Protein AF-A0A5M6IXS9-F1 (afdb_monomer_lite)

Foldseek 3Di:
DAQDDLVSVVVVLVVVVVVDDDDLVRSLVVSCVVVVPDPCQCCDCDPVNPHHPSSVSNVVPDDD

Secondary structure (DSSP, 8-state):
-PPP-HHHHHHHHHHHHHHS---HHHHHHHHHHHTT--HHHHHPBPTTSSSBHHHHHHGGGS--

Structure (mmCIF, N/CA/C/O backbone):
data_AF-A0A5M6IXS9-F1
#
_entry.id   AF-A0A5M6IXS9-F1
#
loop_
_atom_site.group_PDB
_atom_site.id
_atom_site.type_symbol
_atom_site.label_atom_id
_atom_site.label_alt_id
_atom_site.label_comp_id
_atom_site.label_asym_id
_atom_site.label_entity_id
_atom_site.label_seq_id
_atom_site.pdbx_PDB_ins_code
_atom_site.Cartn_x
_atom_site.Cartn_y
_atom_site.Cartn_z
_atom_site.occupancy
_atom_site.B_iso_or_equiv
_atom_site.auth_seq_id
_atom_site.auth_comp_id
_atom_site.auth_asym_id
_atom_site.auth_atom_id
_atom_site.pdbx_PDB_model_num
ATOM 1 N N . MET A 1 1 ? 7.049 -8.634 -12.553 1.00 56.50 1 MET A N 1
ATOM 2 C CA . MET A 1 1 ? 5.649 -8.937 -12.904 1.00 56.50 1 MET A CA 1
ATOM 3 C C . MET A 1 1 ? 4.980 -7.622 -13.289 1.00 56.50 1 MET A C 1
ATOM 5 O O . MET A 1 1 ? 5.670 -6.618 -13.433 1.00 56.50 1 MET A O 1
ATOM 9 N N . SER A 1 2 ? 3.685 -7.618 -13.580 1.00 84.19 2 SER A N 1
ATOM 10 C CA . SER A 1 2 ? 2.956 -6.370 -13.816 1.00 84.19 2 SER A CA 1
ATOM 11 C C . SER A 1 2 ? 2.497 -5.796 -12.480 1.00 84.19 2 SER A C 1
ATOM 13 O O . SER A 1 2 ? 2.085 -6.546 -11.600 1.00 84.19 2 SER A O 1
ATOM 15 N N . ILE A 1 3 ? 2.548 -4.471 -12.326 1.00 87.25 3 ILE A N 1
ATOM 16 C CA . ILE A 1 3 ? 2.038 -3.795 -11.126 1.00 87.25 3 ILE A CA 1
ATOM 17 C C . ILE A 1 3 ? 0.536 -4.119 -10.975 1.00 87.25 3 ILE A C 1
ATOM 19 O O . ILE A 1 3 ? -0.198 -3.901 -11.949 1.00 87.25 3 ILE A O 1
ATOM 23 N N . PRO A 1 4 ? 0.072 -4.570 -9.790 1.00 91.94 4 PRO A N 1
ATOM 24 C CA . PRO A 1 4 ? -1.305 -5.006 -9.548 1.00 91.94 4 PRO A CA 1
ATOM 25 C C . PRO A 1 4 ? -2.335 -3.954 -9.941 1.00 91.94 4 PRO A C 1
ATOM 27 O O . PRO A 1 4 ? -2.168 -2.772 -9.618 1.00 91.94 4 PRO A O 1
ATOM 30 N N . THR A 1 5 ? -3.379 -4.365 -10.655 1.00 92.38 5 THR A N 1
ATOM 31 C CA . THR A 1 5 ? -4.490 -3.494 -11.061 1.00 92.38 5 THR A CA 1
ATOM 32 C C . THR A 1 5 ? -5.345 -3.086 -9.858 1.00 92.38 5 THR A C 1
ATOM 34 O O . THR A 1 5 ? -5.115 -3.537 -8.739 1.00 92.38 5 THR A O 1
ATOM 37 N N . TYR A 1 6 ? -6.323 -2.199 -10.063 1.00 90.44 6 TYR A N 1
ATOM 38 C CA . TYR A 1 6 ? -7.254 -1.842 -8.989 1.00 90.44 6 TYR A CA 1
ATOM 39 C C . TYR A 1 6 ? -7.985 -3.074 -8.446 1.00 90.44 6 TYR A C 1
ATOM 41 O O . TYR A 1 6 ? -8.027 -3.249 -7.233 1.00 90.44 6 TYR A O 1
ATOM 49 N N . ASP A 1 7 ? -8.472 -3.954 -9.322 1.00 90.88 7 ASP A N 1
ATOM 50 C CA . ASP A 1 7 ? -9.226 -5.149 -8.926 1.00 90.88 7 ASP A CA 1
ATOM 51 C C . ASP A 1 7 ? -8.378 -6.111 -8.084 1.00 90.88 7 ASP A C 1
ATOM 53 O O . ASP A 1 7 ? -8.847 -6.624 -7.066 1.00 90.88 7 ASP A O 1
ATOM 57 N N . ASP A 1 8 ? -7.097 -6.263 -8.434 1.00 91.94 8 ASP A N 1
ATOM 58 C CA . ASP A 1 8 ? -6.138 -7.059 -7.658 1.00 91.94 8 ASP A CA 1
ATOM 59 C C . ASP A 1 8 ? -5.907 -6.482 -6.247 1.00 91.94 8 ASP A C 1
ATOM 61 O O . ASP A 1 8 ? -5.581 -7.214 -5.311 1.00 91.94 8 ASP A O 1
ATOM 65 N N . LEU A 1 9 ? -6.072 -5.164 -6.083 1.00 94.75 9 LEU A N 1
ATOM 66 C CA . LEU A 1 9 ? -5.808 -4.435 -4.841 1.00 94.75 9 LEU A CA 1
ATOM 67 C C . LEU A 1 9 ? -7.041 -4.273 -3.948 1.00 94.75 9 LEU A C 1
ATOM 69 O O . LEU A 1 9 ? -6.872 -4.112 -2.739 1.00 94.75 9 LEU A O 1
ATOM 73 N N . MET A 1 10 ? -8.258 -4.344 -4.494 1.00 92.62 10 MET A N 1
ATOM 74 C CA . MET A 1 10 ? -9.498 -4.102 -3.743 1.00 92.62 10 MET A CA 1
ATOM 75 C C . MET A 1 10 ? -9.590 -4.971 -2.483 1.00 92.62 10 MET A C 1
ATOM 77 O O . MET A 1 10 ? -9.699 -4.455 -1.371 1.00 92.62 10 MET A O 1
ATOM 81 N N . LEU A 1 11 ? -9.507 -6.297 -2.630 1.00 95.62 11 LEU A N 1
ATOM 82 C CA . LEU A 1 11 ? -9.677 -7.211 -1.499 1.00 95.62 11 LEU A CA 1
ATOM 83 C C . LEU A 1 11 ? -8.517 -7.149 -0.481 1.00 95.62 11 LEU A C 1
ATOM 85 O O . LEU A 1 11 ? -8.811 -7.064 0.716 1.00 95.62 11 LEU A O 1
ATOM 89 N N . PRO A 1 12 ? -7.228 -7.179 -0.883 1.00 95.69 12 PRO A N 1
ATOM 90 C CA . PRO A 1 12 ? -6.113 -7.058 0.061 1.00 95.69 12 PRO A CA 1
ATOM 91 C C . PRO A 1 12 ? -6.147 -5.760 0.874 1.00 95.69 12 PRO A C 1
ATOM 93 O O . PRO A 1 12 ? -5.951 -5.789 2.087 1.00 95.69 12 PRO A O 1
ATOM 96 N N . VAL A 1 13 ? -6.453 -4.631 0.226 1.00 96.62 13 VAL A N 1
ATOM 97 C CA . VAL A 1 13 ? -6.507 -3.322 0.888 1.00 96.62 13 VAL A CA 1
ATOM 98 C C . VAL A 1 13 ? -7.633 -3.276 1.923 1.00 96.62 13 VAL A C 1
ATOM 100 O O . VAL A 1 13 ? -7.382 -2.892 3.064 1.00 96.62 13 VAL A O 1
ATOM 103 N N . VAL A 1 14 ? -8.847 -3.729 1.579 1.00 95.94 14 VAL A N 1
ATOM 104 C CA . VAL A 1 14 ? -9.984 -3.746 2.524 1.00 95.94 14 VAL A CA 1
ATOM 105 C C . VAL A 1 14 ? -9.696 -4.628 3.737 1.00 95.94 14 VAL A C 1
ATOM 107 O O . VAL A 1 14 ? -10.006 -4.233 4.861 1.00 95.94 14 VAL A O 1
ATOM 110 N N . LYS A 1 15 ? -9.079 -5.800 3.534 1.00 96.94 15 LYS A N 1
ATOM 111 C CA . LYS A 1 15 ? -8.700 -6.697 4.637 1.00 96.94 15 LYS A CA 1
ATOM 112 C C . LYS A 1 15 ? -7.760 -6.009 5.622 1.00 96.94 15 LYS A C 1
ATOM 114 O O . LYS A 1 15 ? -8.037 -6.030 6.815 1.00 96.94 15 LYS A O 1
ATOM 119 N N . LEU A 1 16 ? -6.716 -5.342 5.126 1.00 96.75 16 LEU A N 1
ATOM 120 C CA . LEU A 1 16 ? -5.783 -4.602 5.978 1.00 96.75 16 LEU A CA 1
ATOM 121 C C . LEU A 1 16 ? -6.484 -3.452 6.710 1.00 96.75 16 LEU A C 1
ATOM 123 O O . LEU A 1 16 ? -6.302 -3.292 7.915 1.00 96.75 16 LEU A O 1
ATOM 127 N N . CYS A 1 17 ? -7.331 -2.682 6.022 1.00 95.56 17 CYS A N 1
ATOM 128 C CA . CYS A 1 17 ? -8.099 -1.596 6.638 1.00 95.56 17 CYS A CA 1
ATOM 129 C C . CYS A 1 17 ? -9.039 -2.069 7.762 1.00 95.56 17 CYS A C 1
ATOM 131 O O . CYS A 1 17 ? -9.324 -1.291 8.669 1.00 95.56 17 CYS A O 1
ATOM 133 N N . ALA A 1 18 ? -9.507 -3.320 7.728 1.00 96.25 18 ALA A N 1
ATOM 134 C CA . ALA A 1 18 ? -10.345 -3.890 8.781 1.00 96.25 18 ALA A CA 1
ATOM 135 C C . ALA A 1 18 ? -9.563 -4.261 10.057 1.00 96.25 18 ALA A C 1
ATOM 137 O O . ALA A 1 18 ? -10.163 -4.376 11.123 1.00 96.25 18 ALA A O 1
ATOM 138 N N . GLU A 1 19 ? -8.242 -4.446 9.973 1.00 96.19 19 GLU A N 1
ATOM 139 C CA . GLU A 1 19 ? -7.411 -4.823 11.126 1.00 96.19 19 GLU A CA 1
ATOM 140 C C . GLU A 1 19 ? -7.210 -3.658 12.098 1.00 96.19 19 GLU A C 1
ATOM 142 O O . GLU A 1 19 ? -7.232 -3.838 13.316 1.00 96.19 19 GLU A O 1
ATOM 147 N N . LYS A 1 20 ? -6.959 -2.464 11.552 1.00 94.88 20 LYS A N 1
ATOM 148 C CA . LYS A 1 20 ? -6.682 -1.233 12.299 1.00 94.88 20 LYS A CA 1
ATOM 149 C C . LYS A 1 20 ? -6.667 -0.025 11.367 1.00 94.88 20 LYS A C 1
ATOM 151 O O . LYS A 1 20 ? -6.638 -0.151 10.146 1.00 94.88 20 LYS A O 1
ATOM 156 N N . THR A 1 21 ? -6.559 1.162 11.953 1.00 94.81 21 THR A N 1
ATOM 157 C CA . THR A 1 21 ? -6.216 2.374 11.207 1.00 94.81 21 THR A CA 1
ATOM 158 C C . THR A 1 21 ? -4.753 2.330 10.762 1.00 94.81 21 THR A C 1
ATOM 160 O O . THR A 1 21 ? -3.850 2.165 11.584 1.00 94.81 21 THR A O 1
ATOM 163 N N . TRP A 1 22 ? -4.519 2.521 9.464 1.00 95.50 22 TRP A N 1
ATOM 164 C CA . TRP A 1 22 ? -3.188 2.615 8.862 1.00 95.50 22 TRP A CA 1
ATOM 165 C C . TRP A 1 22 ? -2.929 4.032 8.358 1.00 95.50 22 TRP A C 1
ATOM 167 O O . TRP A 1 22 ? -3.827 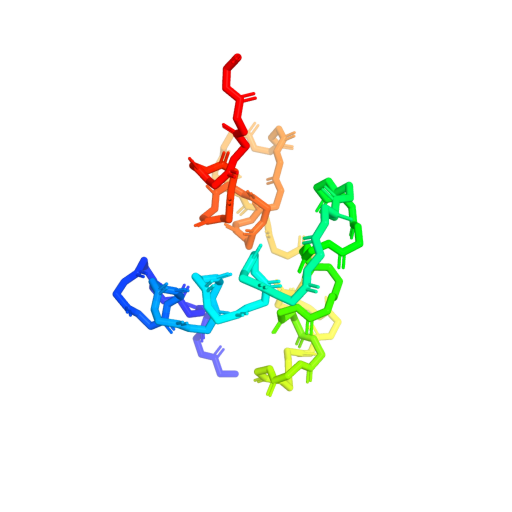4.680 7.814 1.00 95.50 22 TRP A O 1
ATOM 177 N N . THR A 1 23 ? -1.685 4.503 8.442 1.00 96.31 23 THR A N 1
ATOM 178 C CA . THR A 1 23 ? -1.274 5.627 7.592 1.00 96.31 23 THR A CA 1
ATOM 179 C C . THR A 1 23 ? -1.156 5.154 6.141 1.00 96.31 23 THR A C 1
ATOM 181 O O . THR A 1 23 ? -0.841 3.992 5.883 1.00 96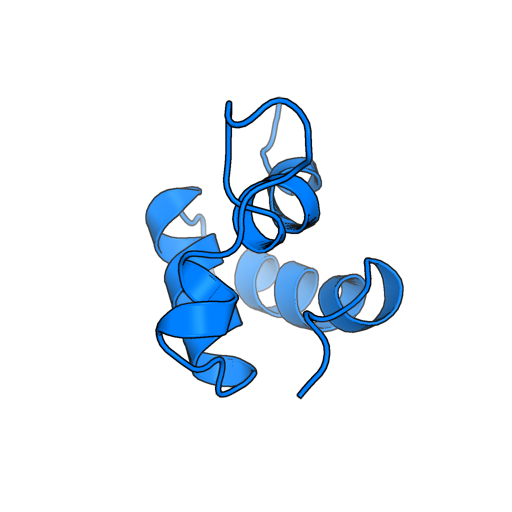.31 23 THR A O 1
ATOM 184 N N . MET A 1 24 ? -1.337 6.049 5.162 1.00 94.94 24 MET A N 1
ATOM 185 C CA . MET A 1 24 ? -1.178 5.659 3.750 1.00 94.94 24 MET A CA 1
ATOM 186 C C . MET A 1 24 ? 0.206 5.101 3.440 1.00 94.94 24 MET A C 1
ATOM 188 O O . MET A 1 24 ? 0.323 4.153 2.670 1.00 94.94 24 MET A O 1
ATOM 192 N N . ARG A 1 25 ? 1.255 5.642 4.067 1.00 95.94 25 ARG A N 1
ATOM 193 C CA . ARG A 1 25 ? 2.617 5.139 3.873 1.00 95.94 25 ARG A CA 1
A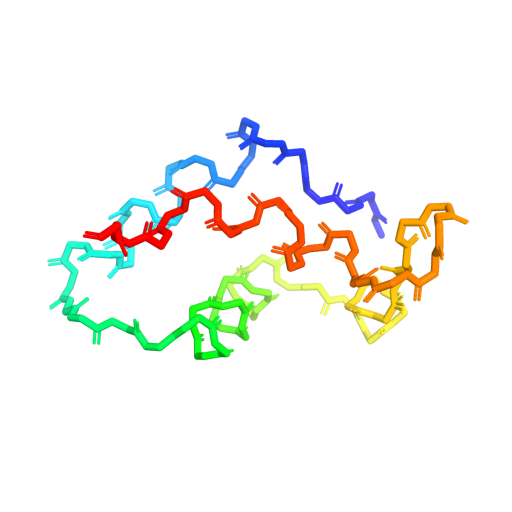TOM 194 C C . ARG A 1 25 ? 2.749 3.686 4.332 1.00 95.94 25 ARG A C 1
ATOM 196 O O . ARG A 1 25 ? 3.342 2.886 3.617 1.00 95.94 25 ARG A O 1
ATOM 203 N N . GLU A 1 26 ? 2.199 3.353 5.498 1.00 97.44 26 GLU A N 1
ATOM 204 C CA . GLU A 1 26 ? 2.247 1.987 6.025 1.00 97.44 26 GLU A CA 1
ATOM 205 C C . GLU A 1 26 ? 1.375 1.036 5.208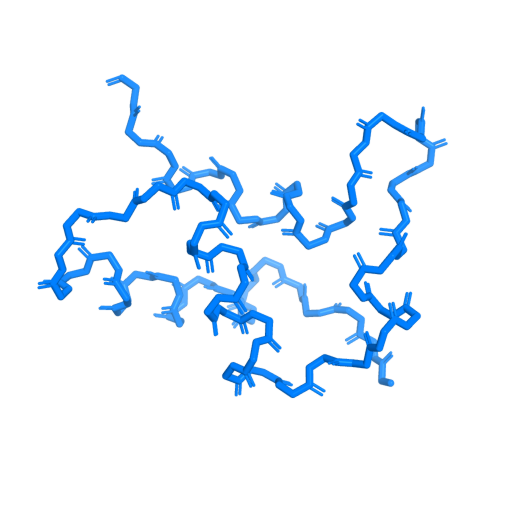 1.00 97.44 26 GLU A C 1
ATOM 207 O O . GLU A 1 26 ? 1.827 -0.057 4.893 1.00 97.44 26 GLU A O 1
ATOM 212 N N . LEU A 1 27 ? 0.166 1.456 4.818 1.00 97.06 27 LEU A N 1
ATOM 213 C CA . LEU A 1 27 ? -0.734 0.632 4.011 1.00 97.06 27 LEU A CA 1
ATOM 214 C C . LEU A 1 27 ? -0.108 0.286 2.653 1.00 97.06 27 LEU A C 1
ATOM 216 O O . LEU A 1 27 ? -0.094 -0.877 2.262 1.00 97.06 27 LEU A O 1
ATOM 220 N N . ILE A 1 28 ? 0.467 1.275 1.960 1.00 96.62 28 ILE A N 1
ATOM 221 C CA . ILE A 1 28 ? 1.150 1.066 0.675 1.00 96.62 28 ILE A CA 1
ATOM 222 C C . ILE A 1 28 ? 2.330 0.104 0.841 1.00 96.62 28 ILE A C 1
ATOM 224 O O . ILE A 1 28 ? 2.484 -0.806 0.026 1.00 96.62 28 ILE A O 1
ATOM 228 N N . ALA A 1 29 ? 3.150 0.285 1.882 1.00 97.06 29 ALA A N 1
ATOM 229 C CA . ALA A 1 29 ? 4.276 -0.604 2.153 1.00 97.06 29 ALA A CA 1
ATOM 230 C C . ALA A 1 29 ? 3.794 -2.036 2.429 1.00 97.06 29 ALA A C 1
ATOM 232 O O . ALA A 1 29 ? 4.224 -2.966 1.753 1.00 97.06 29 ALA A O 1
ATOM 233 N N . ARG A 1 30 ? 2.820 -2.191 3.331 1.00 97.56 30 ARG A N 1
ATOM 234 C CA . ARG A 1 30 ? 2.259 -3.482 3.735 1.00 97.56 30 ARG A CA 1
ATOM 235 C C . ARG A 1 30 ? 1.662 -4.253 2.559 1.00 97.56 30 ARG A C 1
ATOM 237 O O . ARG A 1 30 ? 1.993 -5.422 2.391 1.00 97.56 30 ARG A O 1
ATOM 244 N N . VAL A 1 31 ? 0.843 -3.596 1.735 1.00 96.19 31 VAL A N 1
ATOM 245 C CA . VAL A 1 31 ? 0.253 -4.186 0.519 1.00 96.19 31 VAL A CA 1
ATOM 246 C C . VAL A 1 31 ? 1.336 -4.569 -0.487 1.00 96.19 31 VAL A C 1
ATOM 248 O O . VAL A 1 31 ? 1.269 -5.633 -1.095 1.00 96.19 31 VAL A O 1
ATOM 251 N N . SER A 1 32 ? 2.352 -3.719 -0.659 1.00 96.38 32 SER A N 1
ATOM 252 C CA . SER A 1 32 ? 3.466 -4.015 -1.565 1.00 96.38 32 SER A CA 1
ATOM 253 C C . SER A 1 32 ? 4.262 -5.239 -1.112 1.00 96.38 32 SER A C 1
ATOM 255 O O . SER A 1 32 ? 4.731 -6.001 -1.954 1.00 96.38 32 SER A O 1
ATOM 257 N N . ASP A 1 33 ? 4.418 -5.417 0.200 1.00 96.88 33 ASP A N 1
ATOM 258 C CA . ASP A 1 33 ? 5.094 -6.570 0.794 1.00 96.88 33 ASP A CA 1
ATOM 259 C C . ASP A 1 33 ? 4.256 -7.848 0.655 1.00 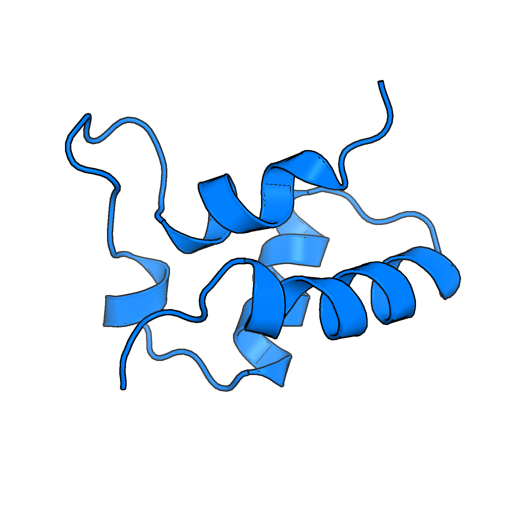96.88 33 ASP A C 1
ATOM 261 O O . ASP A 1 33 ? 4.789 -8.864 0.216 1.00 96.88 33 ASP A O 1
ATOM 265 N N . ASP A 1 34 ? 2.946 -7.789 0.934 1.00 95.31 34 ASP A N 1
ATOM 266 C CA . ASP A 1 34 ? 2.024 -8.930 0.772 1.00 95.31 34 ASP A CA 1
ATOM 267 C C . ASP A 1 34 ? 1.953 -9.443 -0.666 1.00 95.31 34 ASP A C 1
ATOM 269 O O . ASP A 1 34 ? 1.847 -10.646 -0.900 1.00 95.31 34 ASP A O 1
ATOM 273 N N . LEU A 1 35 ? 2.018 -8.531 -1.636 1.00 93.19 35 LEU A N 1
ATOM 274 C CA . LEU A 1 35 ? 1.977 -8.862 -3.059 1.00 93.19 35 LEU A CA 1
ATOM 275 C C . LEU A 1 35 ? 3.365 -9.165 -3.641 1.00 93.19 35 LEU A C 1
ATOM 277 O O . LEU A 1 35 ? 3.474 -9.457 -4.831 1.00 93.19 35 LEU A O 1
ATOM 281 N N . GLY A 1 36 ? 4.424 -9.100 -2.828 1.00 95.31 36 GLY A N 1
ATOM 282 C CA . GLY A 1 36 ? 5.782 -9.449 -3.242 1.00 95.31 36 GLY A CA 1
ATOM 283 C C . GLY A 1 36 ? 6.361 -8.532 -4.321 1.00 95.31 36 GLY A C 1
ATOM 284 O O . GLY A 1 36 ? 7.135 -8.995 -5.159 1.00 95.31 36 GLY A O 1
ATOM 285 N N . LEU A 1 37 ? 6.000 -7.242 -4.320 1.00 95.69 37 LEU A N 1
ATOM 286 C CA . LEU A 1 37 ? 6.486 -6.301 -5.330 1.00 95.69 37 LEU A CA 1
ATOM 287 C C . LEU A 1 37 ? 8.009 -6.149 -5.250 1.00 95.69 37 LEU A C 1
ATOM 289 O O . LEU A 1 37 ? 8.597 -6.033 -4.175 1.00 95.69 37 LEU A O 1
ATOM 293 N N . ALA A 1 38 ? 8.667 -6.093 -6.399 1.00 95.69 38 ALA A N 1
ATOM 294 C CA . ALA A 1 38 ? 10.080 -5.780 -6.521 1.00 95.69 38 ALA A CA 1
ATOM 295 C C . ALA A 1 38 ? 10.337 -4.276 -6.334 1.00 95.69 38 ALA A C 1
ATOM 297 O O . ALA A 1 38 ? 9.450 -3.433 -6.483 1.00 95.69 38 ALA A O 1
ATOM 298 N N . ALA A 1 39 ? 11.591 -3.908 -6.056 1.00 94.50 39 ALA A N 1
ATOM 299 C CA . ALA A 1 39 ? 11.985 -2.506 -5.888 1.00 94.50 39 ALA A CA 1
ATOM 300 C C . ALA A 1 39 ? 11.644 -1.639 -7.117 1.00 94.50 39 ALA A C 1
ATOM 302 O O . ALA A 1 39 ? 11.141 -0.528 -6.966 1.00 94.50 39 ALA A O 1
ATOM 303 N N . VAL A 1 40 ? 11.848 -2.172 -8.327 1.00 95.00 40 VAL A N 1
ATOM 304 C CA . VAL A 1 40 ? 11.513 -1.480 -9.583 1.00 95.00 40 VAL A CA 1
ATOM 305 C C . VAL A 1 40 ? 10.007 -1.243 -9.737 1.00 95.00 40 VAL A C 1
ATOM 307 O O . VAL A 1 40 ? 9.596 -0.184 -10.200 1.00 95.00 40 VAL A O 1
ATOM 310 N N . GLU A 1 41 ? 9.173 -2.183 -9.288 1.00 95.25 41 GLU A N 1
ATOM 311 C CA . GLU A 1 41 ? 7.710 -2.067 -9.345 1.00 95.25 41 GLU A CA 1
ATOM 312 C C . GLU A 1 41 ? 7.197 -1.050 -8.319 1.00 95.25 41 GLU A C 1
ATOM 314 O O . GLU A 1 41 ? 6.319 -0.246 -8.630 1.00 95.25 41 GLU A O 1
ATOM 319 N N . ARG A 1 42 ? 7.791 -1.021 -7.117 1.00 95.31 42 ARG A N 1
ATOM 320 C CA . ARG A 1 42 ? 7.487 -0.015 -6.084 1.00 95.31 42 ARG A CA 1
ATOM 321 C C . ARG A 1 42 ? 7.882 1.403 -6.512 1.00 95.31 42 ARG A C 1
ATOM 323 O O . ARG A 1 42 ? 7.200 2.358 -6.145 1.00 95.31 42 ARG A O 1
ATOM 330 N N . ALA A 1 43 ? 8.968 1.538 -7.273 1.00 95.56 43 ALA A N 1
ATOM 331 C CA . ALA A 1 43 ? 9.474 2.820 -7.764 1.00 95.56 43 ALA A CA 1
ATOM 332 C C . ALA A 1 43 ? 8.769 3.315 -9.039 1.00 95.56 43 ALA A C 1
ATOM 334 O O . ALA A 1 43 ? 8.912 4.483 -9.399 1.00 95.56 43 ALA A O 1
ATOM 335 N N . ALA A 1 44 ? 8.011 2.457 -9.726 1.00 95.62 44 ALA A N 1
ATOM 336 C CA . ALA A 1 44 ? 7.364 2.805 -10.981 1.00 95.62 44 ALA A CA 1
ATOM 337 C C . ALA A 1 44 ? 6.350 3.941 -10.801 1.00 95.62 44 ALA A C 1
ATOM 339 O O . ALA A 1 44 ? 5.407 3.848 -10.008 1.00 95.62 44 ALA A O 1
ATOM 340 N N . GLN A 1 45 ? 6.521 5.008 -11.575 1.00 96.25 45 GLN A N 1
ATOM 341 C CA . GLN A 1 45 ? 5.693 6.206 -11.503 1.00 96.25 45 GLN A CA 1
ATOM 342 C C . GLN A 1 45 ? 4.557 6.181 -12.520 1.00 96.25 45 GLN A C 1
ATOM 344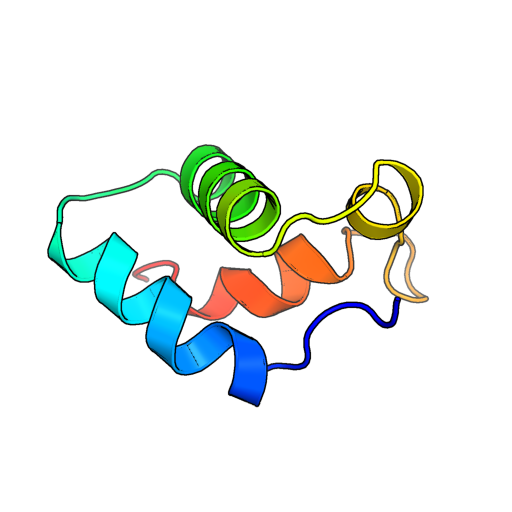 O O . GLN A 1 45 ? 4.648 5.541 -13.566 1.00 96.25 45 GLN A O 1
ATOM 349 N N . ILE A 1 46 ? 3.487 6.911 -12.210 1.00 94.62 46 ILE A N 1
ATOM 350 C CA . ILE A 1 46 ? 2.492 7.262 -13.226 1.00 94.62 46 ILE A CA 1
ATOM 351 C C . ILE A 1 46 ? 3.109 8.244 -14.244 1.00 94.62 46 ILE A C 1
ATOM 353 O O . ILE A 1 46 ? 4.081 8.922 -13.902 1.00 94.62 46 ILE A O 1
ATOM 357 N N . PRO A 1 47 ? 2.548 8.397 -15.461 1.00 94.56 47 PRO A N 1
ATOM 358 C CA . PRO A 1 47 ? 3.136 9.244 -16.507 1.00 94.56 47 PRO A CA 1
ATOM 359 C C . PRO A 1 47 ? 3.387 10.704 -16.106 1.00 94.56 47 PRO A C 1
ATOM 361 O O . PRO A 1 47 ? 4.302 11.329 -16.627 1.00 94.56 47 PRO A O 1
ATOM 364 N N . SER A 1 48 ? 2.611 11.250 -15.163 1.00 94.81 48 SER A N 1
ATOM 365 C CA . SER A 1 48 ? 2.820 12.615 -14.660 1.00 94.81 48 SER A CA 1
ATOM 366 C C . SER A 1 48 ? 4.045 12.767 -13.746 1.00 94.81 48 SER A C 1
ATOM 368 O O . SER A 1 48 ? 4.382 13.886 -13.369 1.00 94.81 48 SER A O 1
ATOM 370 N N . GLY A 1 49 ? 4.670 11.665 -13.313 1.00 92.69 49 GLY A N 1
ATOM 371 C CA . GLY A 1 49 ? 5.825 11.656 -12.407 1.00 92.69 49 GLY A CA 1
ATOM 372 C C . GLY A 1 49 ? 5.525 12.073 -10.961 1.00 92.69 49 GLY A C 1
ATOM 373 O O . GLY A 1 49 ? 6.425 12.100 -10.127 1.00 92.69 49 GLY A O 1
ATOM 374 N N . SER A 1 50 ? 4.272 12.400 -10.630 1.00 93.12 50 SER A N 1
ATOM 375 C CA . SER A 1 50 ? 3.918 13.003 -9.335 1.00 93.12 50 SER A CA 1
ATOM 376 C C . SER A 1 50 ? 3.810 11.989 -8.189 1.00 93.12 50 SER A C 1
ATOM 378 O O . SER A 1 50 ? 3.932 12.356 -7.025 1.00 93.12 50 SER A O 1
ATOM 380 N N . THR A 1 51 ? 3.543 10.717 -8.498 1.00 95.69 51 THR A N 1
ATOM 381 C CA . THR A 1 51 ? 3.395 9.636 -7.511 1.00 95.69 51 THR A CA 1
ATOM 382 C C . THR A 1 51 ? 3.745 8.280 -8.127 1.00 95.69 51 THR A C 1
ATOM 384 O O . THR A 1 51 ? 3.862 8.150 -9.349 1.00 95.69 51 THR A O 1
ATOM 387 N N . THR A 1 52 ? 3.915 7.258 -7.291 1.00 96.44 52 THR A N 1
ATOM 388 C CA . THR A 1 52 ? 4.095 5.883 -7.766 1.00 96.44 52 THR A CA 1
ATOM 389 C C . THR A 1 52 ? 2.758 5.276 -8.175 1.00 96.44 52 THR A C 1
ATOM 391 O O . THR A 1 52 ? 1.697 5.629 -7.655 1.00 96.44 52 THR A O 1
ATOM 394 N N . THR A 1 53 ? 2.800 4.333 -9.111 1.00 95.81 53 THR A N 1
ATOM 395 C CA . THR A 1 53 ? 1.607 3.633 -9.599 1.00 95.81 53 THR A CA 1
ATOM 396 C C . THR A 1 53 ? 0.905 2.901 -8.458 1.00 95.81 53 THR A C 1
ATOM 398 O O . THR A 1 53 ? -0.311 3.002 -8.325 1.00 95.81 53 THR A O 1
ATOM 401 N N . ILE A 1 54 ? 1.659 2.227 -7.581 1.00 96.25 54 ILE A N 1
ATOM 402 C CA . ILE A 1 54 ? 1.080 1.530 -6.426 1.00 96.25 54 ILE A CA 1
ATOM 403 C C . ILE A 1 54 ? 0.443 2.505 -5.427 1.00 96.25 54 ILE A C 1
ATOM 405 O O . ILE A 1 54 ? -0.669 2.266 -4.966 1.00 96.25 54 ILE A O 1
ATOM 409 N N . ALA A 1 55 ? 1.083 3.646 -5.149 1.00 95.75 55 ALA A N 1
ATOM 410 C CA . ALA A 1 55 ? 0.520 4.647 -4.249 1.00 95.75 55 ALA A CA 1
ATOM 411 C C . ALA A 1 55 ? -0.782 5.233 -4.806 1.00 95.75 55 ALA A C 1
ATOM 413 O O . ALA A 1 55 ? -1.761 5.351 -4.072 1.00 95.75 55 ALA A O 1
ATOM 414 N N . ASN A 1 56 ? -0.818 5.549 -6.104 1.00 95.19 56 ASN A N 1
ATOM 415 C CA . ASN A 1 56 ? -2.021 6.026 -6.785 1.00 95.19 56 ASN A CA 1
ATOM 416 C C . ASN A 1 56 ? -3.178 5.013 -6.702 1.00 95.19 56 ASN A C 1
ATOM 418 O O . ASN A 1 56 ? -4.317 5.400 -6.441 1.00 95.19 56 ASN A O 1
ATOM 422 N N . ARG A 1 57 ? -2.874 3.718 -6.847 1.00 95.25 57 ARG A N 1
ATOM 423 C CA . ARG A 1 57 ? -3.871 2.638 -6.819 1.00 95.25 57 ARG A CA 1
ATOM 424 C C . ARG A 1 57 ? -4.345 2.234 -5.423 1.00 95.25 57 ARG A C 1
ATOM 426 O O . ARG A 1 57 ? -5.369 1.575 -5.318 1.00 95.25 57 ARG A O 1
ATOM 433 N N . VAL A 1 58 ? -3.649 2.637 -4.362 1.00 96.00 58 VAL A N 1
ATOM 434 C CA . VAL A 1 58 ? -4.063 2.390 -2.965 1.00 96.00 58 VAL A CA 1
ATOM 435 C C . VAL A 1 58 ? -4.744 3.617 -2.342 1.00 96.00 58 VAL A C 1
ATOM 437 O O . VAL A 1 58 ? -5.530 3.477 -1.410 1.00 96.00 58 VAL A O 1
ATOM 440 N N . HIS A 1 59 ? -4.505 4.829 -2.863 1.00 94.12 59 HIS A N 1
ATOM 441 C CA . HIS A 1 59 ? -4.940 6.078 -2.214 1.00 94.12 59 HIS A CA 1
ATOM 442 C C . HIS A 1 59 ? -6.460 6.244 -2.059 1.00 94.12 59 HIS A C 1
ATOM 444 O O . HIS A 1 59 ? -6.893 7.039 -1.229 1.00 94.12 59 HIS A O 1
ATOM 450 N N . TRP A 1 60 ? -7.271 5.509 -2.823 1.00 92.81 60 TRP A N 1
ATOM 451 C CA . TRP A 1 60 ? -8.733 5.512 -2.687 1.00 92.81 60 TRP A CA 1
ATOM 452 C C . TRP A 1 60 ? -9.203 5.051 -1.299 1.00 92.81 60 TRP A C 1
ATOM 454 O O . TRP A 1 60 ? -10.286 5.432 -0.869 1.00 92.81 60 TRP A O 1
ATOM 464 N N . ALA A 1 61 ? -8.389 4.263 -0.586 1.00 91.56 61 ALA A N 1
ATOM 465 C CA . ALA A 1 61 ? -8.697 3.766 0.753 1.00 91.56 61 ALA A CA 1
ATOM 466 C C . ALA A 1 61 ? -8.447 4.802 1.861 1.00 91.56 61 ALA A C 1
ATOM 468 O O . ALA A 1 61 ? -8.634 4.514 3.044 1.00 91.56 61 ALA A O 1
ATOM 469 N N . ARG A 1 62 ? -7.991 6.009 1.508 1.00 90.38 62 ARG A N 1
ATOM 470 C CA . ARG A 1 62 ? -7.827 7.094 2.468 1.00 90.38 62 ARG A CA 1
ATOM 471 C C . ARG A 1 62 ? -9.212 7.599 2.903 1.00 90.38 62 ARG A C 1
ATOM 473 O O . ARG A 1 62 ? -9.952 8.079 2.047 1.00 90.38 62 ARG A O 1
ATOM 480 N N . PRO A 1 63 ? -9.551 7.560 4.204 1.00 78.31 63 PRO A N 1
ATOM 481 C CA . PRO A 1 63 ? -10.769 8.199 4.683 1.00 78.31 63 PRO A CA 1
ATOM 482 C C . PRO A 1 63 ? -10.676 9.716 4.459 1.00 78.31 63 PRO A C 1
ATOM 484 O O . PRO A 1 63 ? -9.629 10.318 4.723 1.00 78.31 63 PRO A O 1
ATOM 487 N N . THR A 1 64 ? -11.748 10.300 3.918 1.00 67.62 64 THR A N 1
ATOM 488 C CA . THR A 1 64 ? -11.938 11.755 3.779 1.00 67.62 64 THR A CA 1
ATOM 489 C C . THR A 1 64 ? -12.146 12.422 5.124 1.00 67.62 64 THR A C 1
ATOM 491 O O . THR A 1 64 ? -12.904 11.837 5.931 1.00 67.62 64 THR A O 1
#

Radius of gyration: 11.19 Å; chains: 1; bounding box: 24×22×29 Å

pLDDT: mean 93.43, std 6.51, range [56.5, 97.56]

Sequence (64 aa):
MSIPTYDDLMLPVVKLCAEKTWTMRELIARVSDDLGLAAVERAAQIPSGSTTTIANRVHWARPT

InterPro domains:
  IPR025745 Restriction system protein Mrr-like N-terminal domain [PF14338] (6-62)

Organism: NCBI:txid504468